Protein AF-A0A6A4CRQ8-F1 (afdb_monomer_lite)

Sequence (82 aa):
MQLLTAASAFGLSVALVQATPLNIYNHCGESIQLHDNSATQTIASGGSTTRTLSSGFHGMFRNGVGSQATLAEFSITGGFIL

Structure (mmCIF, N/CA/C/O backbone):
data_AF-A0A6A4CRQ8-F1
#
_entry.id   AF-A0A6A4CRQ8-F1
#
loop_
_atom_site.group_PDB
_atom_site.id
_atom_site.type_symbol
_atom_site.label_atom_id
_atom_site.label_alt_id
_atom_site.label_co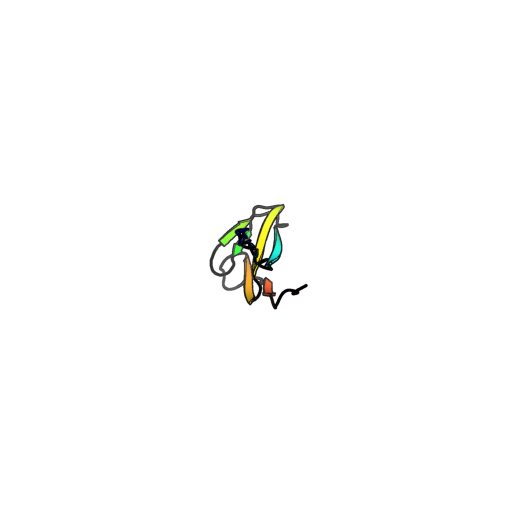mp_id
_atom_site.label_asym_id
_atom_site.label_entity_id
_atom_site.label_seq_id
_atom_site.pdbx_PDB_ins_code
_atom_site.Cartn_x
_atom_site.Cartn_y
_atom_site.Cartn_z
_atom_site.occupancy
_atom_site.B_iso_or_equiv
_atom_site.auth_seq_id
_atom_site.auth_comp_id
_atom_site.auth_asym_id
_atom_site.auth_atom_id
_atom_site.pdbx_PDB_model_num
ATOM 1 N N . MET A 1 1 ? 21.263 7.716 -64.330 1.00 39.44 1 MET A N 1
ATOM 2 C CA . MET A 1 1 ? 21.771 7.868 -62.948 1.00 39.44 1 MET A CA 1
ATOM 3 C C . MET A 1 1 ? 20.563 7.862 -62.022 1.00 39.44 1 MET A C 1
ATOM 5 O O . MET A 1 1 ? 19.892 8.875 -61.914 1.00 39.44 1 MET A O 1
ATOM 9 N N . GLN A 1 2 ? 20.208 6.702 -61.464 1.00 43.38 2 GLN A N 1
ATOM 10 C CA . GLN A 1 2 ? 19.102 6.567 -60.509 1.00 43.38 2 GLN A CA 1
ATOM 11 C C . GLN A 1 2 ? 19.692 6.653 -59.102 1.00 43.38 2 GLN A C 1
ATOM 13 O O . GLN A 1 2 ? 20.400 5.743 -58.679 1.00 43.38 2 GLN A O 1
ATOM 18 N N . LEU A 1 3 ? 19.454 7.770 -58.409 1.00 48.38 3 LEU A N 1
ATOM 19 C CA . LEU A 1 3 ? 19.740 7.873 -56.981 1.00 48.38 3 LEU A CA 1
ATOM 20 C C . LEU A 1 3 ? 18.666 7.083 -56.229 1.00 48.38 3 LEU A C 1
ATOM 22 O O . LEU A 1 3 ? 17.499 7.469 -56.232 1.00 48.38 3 LEU A O 1
ATOM 26 N N . LEU A 1 4 ? 19.063 5.976 -55.601 1.00 52.50 4 LEU A N 1
ATOM 27 C CA . LEU A 1 4 ? 18.232 5.284 -54.624 1.00 52.50 4 LEU A CA 1
ATOM 28 C C . LEU A 1 4 ? 18.221 6.101 -53.328 1.00 52.50 4 LEU A C 1
ATOM 30 O O . LEU A 1 4 ? 19.238 6.223 -52.648 1.00 52.50 4 LEU A O 1
ATOM 34 N N . THR A 1 5 ? 17.070 6.665 -52.986 1.00 56.12 5 THR A N 1
ATOM 35 C CA . THR A 1 5 ? 16.801 7.257 -51.677 1.00 56.12 5 THR A CA 1
ATOM 36 C C . THR A 1 5 ? 16.552 6.142 -50.662 1.00 56.12 5 THR A C 1
ATOM 38 O O . THR A 1 5 ? 15.532 5.459 -50.704 1.00 56.12 5 THR A O 1
ATOM 41 N N . ALA A 1 6 ? 17.493 5.940 -49.739 1.00 59.00 6 ALA A N 1
ATOM 42 C CA . ALA A 1 6 ? 17.294 5.061 -48.592 1.00 59.00 6 ALA A CA 1
ATOM 43 C C . ALA A 1 6 ? 16.446 5.791 -47.537 1.00 59.00 6 ALA A C 1
ATOM 45 O O . ALA A 1 6 ? 16.890 6.779 -46.954 1.00 59.00 6 ALA A O 1
ATOM 46 N N . ALA A 1 7 ? 15.216 5.327 -47.312 1.00 63.50 7 ALA A N 1
ATOM 47 C CA . ALA A 1 7 ? 14.358 5.814 -46.237 1.00 63.50 7 ALA A CA 1
ATOM 48 C C . ALA A 1 7 ? 14.616 4.997 -44.962 1.00 63.50 7 ALA A C 1
ATOM 50 O O . ALA A 1 7 ? 14.295 3.811 -44.895 1.00 63.50 7 ALA A O 1
ATOM 51 N N . SER A 1 8 ? 15.206 5.629 -43.949 1.00 62.34 8 SER A N 1
ATOM 52 C CA . SER A 1 8 ? 15.445 5.024 -42.637 1.00 62.34 8 SER A CA 1
ATOM 53 C C . SER A 1 8 ? 14.149 5.027 -41.821 1.00 62.34 8 SER A C 1
ATOM 55 O O . SER A 1 8 ? 13.751 6.063 -41.289 1.00 62.34 8 SER A O 1
ATOM 57 N N . ALA A 1 9 ? 13.474 3.883 -41.713 1.00 64.31 9 ALA A N 1
ATOM 58 C CA . ALA A 1 9 ? 12.340 3.728 -40.807 1.00 64.31 9 ALA A CA 1
ATOM 59 C C . ALA A 1 9 ? 12.846 3.507 -39.369 1.00 64.31 9 ALA A C 1
ATOM 61 O O . ALA A 1 9 ? 13.409 2.460 -39.058 1.00 64.31 9 ALA A O 1
ATOM 62 N N . PHE A 1 10 ? 12.647 4.488 -38.485 1.00 62.34 10 PHE A N 1
ATOM 63 C CA . PHE A 1 10 ? 12.837 4.312 -37.043 1.00 62.34 10 PHE A CA 1
ATOM 64 C C . PHE A 1 10 ? 11.606 3.606 -36.460 1.00 62.34 10 PHE A C 1
ATOM 66 O O . PHE A 1 10 ? 10.540 4.206 -36.330 1.00 62.34 10 PHE A O 1
ATOM 73 N N . GLY A 1 11 ? 11.741 2.321 -36.132 1.00 61.59 11 GLY A N 1
ATOM 74 C CA . GLY A 1 11 ? 10.716 1.578 -35.399 1.00 61.59 11 GLY A CA 1
ATOM 75 C C . GLY A 1 11 ? 10.684 2.015 -33.935 1.00 61.59 11 GLY A C 1
ATOM 76 O O . GLY A 1 11 ? 11.668 1.845 -33.218 1.00 61.59 11 GLY A O 1
ATOM 77 N N . LEU A 1 12 ? 9.563 2.580 -33.484 1.00 60.97 12 LEU A N 1
ATOM 78 C CA . LEU A 1 12 ? 9.344 2.923 -32.080 1.00 60.97 12 LEU A CA 1
ATOM 79 C C . LEU A 1 12 ? 8.952 1.646 -31.317 1.00 60.97 12 LEU A C 1
ATOM 81 O O . LEU A 1 12 ? 7.804 1.208 -31.367 1.00 60.97 12 LEU A O 1
ATOM 85 N N . SER A 1 13 ? 9.902 1.011 -30.636 1.00 60.47 13 SER A N 1
ATOM 86 C CA . SER A 1 13 ? 9.609 -0.117 -29.748 1.00 60.47 13 SER A CA 1
ATOM 87 C C . SER A 1 13 ? 8.992 0.398 -28.446 1.00 60.47 13 SER A C 1
ATOM 89 O O . SER A 1 13 ? 9.681 1.004 -27.626 1.00 60.47 13 SER A O 1
ATOM 91 N N . VAL A 1 14 ? 7.692 0.163 -28.252 1.00 60.09 14 VAL A N 1
ATOM 92 C CA . VAL A 1 14 ? 7.005 0.433 -26.982 1.00 60.09 14 VAL A CA 1
ATOM 93 C C . VAL A 1 14 ? 7.283 -0.734 -26.039 1.00 60.09 14 VAL A C 1
ATOM 95 O O . VAL A 1 14 ? 6.780 -1.836 -26.245 1.00 60.09 14 VAL A O 1
ATOM 98 N N . ALA A 1 15 ? 8.097 -0.508 -25.009 1.00 60.22 15 ALA A N 1
ATOM 99 C CA . ALA A 1 15 ? 8.267 -1.484 -23.941 1.00 60.22 15 ALA A CA 1
ATOM 100 C C . ALA A 1 15 ? 6.962 -1.568 -23.133 1.00 60.22 15 ALA A C 1
ATOM 102 O O . ALA A 1 15 ? 6.583 -0.613 -22.453 1.00 60.22 15 ALA A O 1
ATOM 103 N N . LEU A 1 16 ? 6.262 -2.700 -23.217 1.00 60.53 16 LEU A N 1
ATOM 104 C CA . LEU A 1 16 ? 5.121 -2.979 -22.351 1.00 60.53 16 LEU A CA 1
ATOM 105 C C . LEU A 1 16 ? 5.650 -3.277 -20.946 1.00 60.53 16 LEU A C 1
ATOM 107 O O . LEU A 1 16 ? 6.156 -4.365 -20.677 1.00 60.53 16 LEU A O 1
ATOM 111 N N . VAL A 1 17 ? 5.553 -2.300 -20.043 1.00 63.75 17 VAL A N 1
ATOM 112 C CA . VAL A 1 17 ? 5.820 -2.531 -18.620 1.00 63.75 17 VAL A CA 1
ATOM 113 C C . VAL A 1 17 ? 4.695 -3.408 -18.080 1.00 63.75 17 VAL A C 1
ATOM 115 O O . VAL A 1 17 ? 3.565 -2.949 -17.921 1.00 63.75 17 VAL A O 1
ATOM 118 N N . GLN A 1 18 ? 4.990 -4.682 -17.819 1.00 69.75 18 GLN A N 1
ATOM 119 C CA . GLN A 1 18 ? 4.030 -5.560 -17.164 1.00 69.75 18 GLN A CA 1
ATOM 120 C C . GLN A 1 18 ? 3.901 -5.204 -15.688 1.00 69.75 18 GLN A C 1
ATOM 122 O O . GLN A 1 18 ? 4.883 -5.137 -14.942 1.00 69.75 18 GLN A O 1
ATOM 127 N N . ALA A 1 19 ? 2.656 -4.992 -15.279 1.00 81.94 19 ALA A N 1
ATOM 128 C CA . ALA A 1 19 ? 2.304 -4.725 -13.905 1.00 81.94 19 ALA A CA 1
ATOM 129 C C . ALA A 1 19 ? 1.018 -5.460 -13.525 1.00 81.94 19 ALA A C 1
ATOM 131 O O . ALA A 1 19 ? 0.105 -5.617 -14.335 1.00 81.94 19 ALA A O 1
ATOM 132 N N . THR A 1 20 ? 0.965 -5.905 -12.277 1.00 89.81 20 THR A N 1
ATOM 133 C CA . THR A 1 20 ? -0.179 -6.595 -11.688 1.00 89.81 20 THR A CA 1
ATOM 134 C C . THR A 1 20 ? -1.067 -5.566 -10.987 1.00 89.81 20 THR A C 1
ATOM 136 O O . THR A 1 20 ? -0.602 -4.922 -10.041 1.00 89.81 20 THR A O 1
ATOM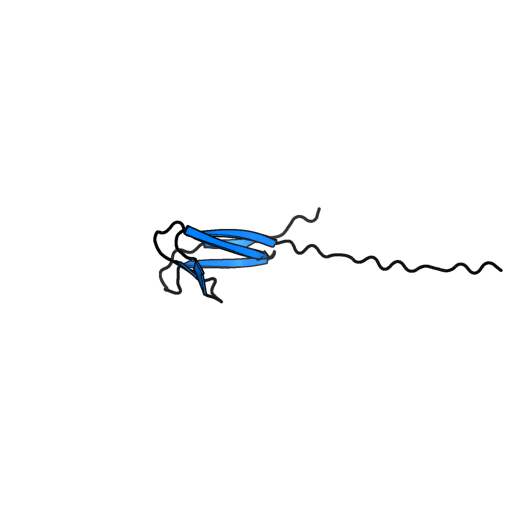 139 N N . PRO A 1 21 ? -2.325 -5.372 -11.420 1.00 93.44 21 PRO A N 1
ATOM 140 C CA . PRO A 1 21 ? -3.247 -4.489 -10.722 1.00 93.44 21 PRO A CA 1
ATOM 141 C C . PRO A 1 21 ? -3.741 -5.154 -9.432 1.00 93.44 21 PRO A C 1
ATOM 143 O O . PRO A 1 21 ? -4.327 -6.234 -9.451 1.00 93.44 21 PRO A O 1
ATOM 146 N N . LEU A 1 22 ? -3.538 -4.481 -8.307 1.00 94.94 22 LEU A N 1
ATOM 147 C CA . LEU A 1 22 ? -4.104 -4.811 -7.007 1.00 94.94 22 LEU A CA 1
ATOM 148 C C . LEU A 1 22 ? -5.270 -3.860 -6.729 1.00 94.94 22 LEU A C 1
ATOM 150 O O . LEU A 1 22 ? -5.067 -2.664 -6.525 1.00 94.94 22 LEU A O 1
ATOM 154 N N . ASN A 1 23 ? -6.488 -4.395 -6.704 1.00 97.19 23 ASN A N 1
ATOM 155 C CA . ASN A 1 23 ? -7.684 -3.646 -6.328 1.00 97.19 23 ASN A CA 1
ATOM 156 C C . ASN A 1 23 ? -7.997 -3.873 -4.851 1.00 97.19 23 ASN A C 1
ATOM 158 O O . ASN A 1 23 ? -8.018 -5.010 -4.383 1.00 97.19 23 ASN A O 1
ATOM 162 N N . ILE A 1 24 ? -8.248 -2.789 -4.126 1.00 97.56 24 ILE A N 1
ATOM 163 C CA . ILE A 1 24 ? -8.483 -2.801 -2.685 1.00 97.56 24 ILE A CA 1
ATOM 164 C C . ILE A 1 24 ? -9.819 -2.122 -2.431 1.00 97.56 24 ILE A C 1
ATOM 166 O O . ILE A 1 24 ? -10.022 -0.980 -2.843 1.00 97.56 24 ILE A O 1
ATOM 170 N N . TYR A 1 25 ? -10.706 -2.822 -1.733 1.00 98.06 25 TYR A N 1
ATOM 171 C CA . TYR A 1 25 ? -12.059 -2.369 -1.432 1.00 98.06 25 TYR A CA 1
ATOM 172 C C . TYR A 1 25 ?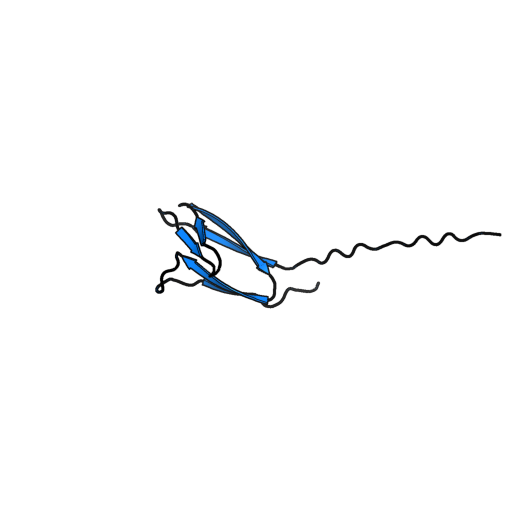 -12.236 -2.262 0.076 1.00 98.06 25 TYR A C 1
ATOM 174 O O . TYR A 1 25 ? -11.935 -3.200 0.815 1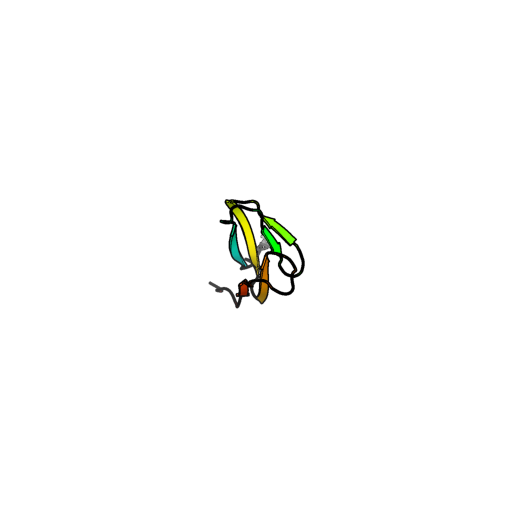.00 98.06 25 TYR A O 1
ATOM 182 N N . ASN A 1 26 ? -12.733 -1.118 0.532 1.00 98.12 26 ASN A N 1
ATOM 183 C CA . ASN A 1 26 ? -13.095 -0.915 1.919 1.00 98.12 26 ASN A CA 1
ATOM 184 C C . ASN A 1 26 ? -14.581 -1.229 2.115 1.00 98.12 26 ASN A C 1
ATOM 186 O O . ASN A 1 26 ? -15.442 -0.406 1.817 1.00 98.12 26 ASN A O 1
ATOM 190 N N . HIS A 1 27 ? -14.874 -2.413 2.646 1.00 98.12 27 HIS A N 1
ATOM 191 C CA . HIS A 1 27 ? -16.235 -2.810 3.020 1.00 98.12 27 HIS A CA 1
ATOM 192 C C . HIS A 1 27 ? -16.578 -2.507 4.487 1.00 98.12 27 HIS A C 1
ATOM 194 O O . HIS A 1 27 ? -17.653 -2.878 4.955 1.00 98.12 27 HIS A O 1
ATOM 200 N N . CYS A 1 28 ? -15.683 -1.853 5.231 1.00 97.12 28 CYS A N 1
ATOM 201 C CA . CYS A 1 28 ? -15.965 -1.418 6.594 1.00 97.12 28 CYS A CA 1
ATOM 202 C C . CYS A 1 28 ? -16.958 -0.248 6.591 1.00 97.12 28 CYS A C 1
ATOM 204 O O . CYS A 1 28 ? -17.019 0.518 5.633 1.00 97.12 28 CYS A O 1
ATOM 206 N N . GLY A 1 29 ? -17.682 -0.067 7.702 1.00 98.19 29 GLY A N 1
ATOM 207 C CA . GLY A 1 29 ? -18.561 1.093 7.906 1.00 98.19 29 GLY A CA 1
ATOM 208 C C . GLY A 1 29 ? -17.815 2.422 8.085 1.00 98.19 29 GLY A C 1
ATOM 209 O O . GLY A 1 29 ? -18.431 3.477 7.994 1.00 98.19 29 GLY A O 1
ATOM 210 N N . GLU A 1 30 ? -16.496 2.370 8.268 1.00 97.81 30 GLU A N 1
ATOM 211 C CA . GLU A 1 30 ? -15.618 3.505 8.554 1.00 97.81 30 GLU A CA 1
ATOM 212 C C . GLU A 1 30 ? -14.498 3.628 7.513 1.00 97.81 30 GLU A C 1
ATOM 214 O O . GLU A 1 30 ? -14.233 2.702 6.741 1.00 97.81 30 GLU A O 1
ATOM 219 N N . SER A 1 31 ? -13.806 4.770 7.506 1.00 98.00 31 SER A N 1
ATOM 220 C CA . SER A 1 31 ? -12.621 4.963 6.657 1.00 98.00 31 SER A CA 1
ATOM 221 C C . SER A 1 31 ? -11.426 4.138 7.148 1.00 98.00 31 SER A C 1
ATOM 223 O O . SER A 1 31 ? -11.212 3.999 8.352 1.00 98.00 31 SER A O 1
ATOM 225 N N . ILE A 1 32 ? -10.609 3.639 6.218 1.00 97.56 32 ILE A N 1
ATOM 226 C CA . ILE A 1 32 ? -9.347 2.941 6.513 1.00 97.56 32 ILE A CA 1
ATOM 227 C C . ILE A 1 32 ? -8.141 3.740 6.022 1.00 97.56 32 ILE A C 1
ATOM 229 O O . ILE A 1 32 ? -8.226 4.474 5.037 1.00 97.56 32 ILE A O 1
ATOM 233 N N . GLN A 1 33 ? -7.001 3.548 6.681 1.00 97.38 33 GLN A N 1
ATOM 234 C CA . GLN A 1 33 ? -5.720 4.163 6.343 1.00 97.38 33 GLN A CA 1
ATOM 235 C C . GLN A 1 33 ? -4.815 3.124 5.680 1.00 97.38 33 GLN A C 1
ATOM 237 O O . GLN A 1 33 ? -3.995 2.500 6.343 1.00 97.38 33 GLN A O 1
ATOM 242 N N . LEU A 1 34 ? -4.952 2.913 4.374 1.00 97.50 34 LEU A N 1
ATOM 243 C CA . LEU A 1 34 ? -4.098 1.982 3.641 1.00 97.50 34 LEU A CA 1
ATOM 244 C C . LEU A 1 34 ? -2.647 2.476 3.640 1.00 97.50 34 LEU A C 1
ATOM 246 O O . LEU A 1 34 ? -2.365 3.551 3.120 1.00 97.50 34 LEU A O 1
ATOM 250 N N . HIS A 1 35 ? -1.733 1.680 4.175 1.00 96.62 35 HIS A N 1
ATOM 251 C CA . HIS A 1 35 ? -0.319 2.004 4.291 1.00 96.62 35 HIS A CA 1
ATOM 252 C C . HIS A 1 35 ? 0.554 0.919 3.657 1.00 96.62 35 HIS A C 1
ATOM 254 O O . HIS A 1 35 ? 0.306 -0.270 3.869 1.00 96.62 35 HIS A O 1
ATOM 260 N N . ASP A 1 36 ? 1.580 1.333 2.913 1.00 94.12 36 ASP A N 1
ATOM 261 C CA . ASP A 1 36 ? 2.492 0.470 2.142 1.00 94.12 36 ASP A CA 1
ATOM 262 C C . ASP A 1 36 ? 3.972 0.606 2.562 1.00 94.12 36 ASP A C 1
ATOM 264 O O . ASP A 1 36 ? 4.882 0.378 1.771 1.00 94.12 36 ASP A O 1
ATOM 268 N N . ASN A 1 37 ? 4.217 0.998 3.820 1.00 86.81 37 ASN A N 1
ATOM 269 C CA . ASN A 1 37 ? 5.524 1.348 4.405 1.00 86.81 37 ASN A CA 1
ATOM 270 C C . ASN A 1 37 ? 6.183 2.624 3.871 1.00 86.81 37 ASN A C 1
ATOM 272 O O . ASN A 1 37 ? 7.170 3.068 4.458 1.00 86.81 37 ASN A O 1
ATOM 276 N N . SER A 1 38 ? 5.642 3.253 2.828 1.00 90.62 38 SER A N 1
ATOM 277 C CA . SER A 1 38 ? 6.127 4.544 2.333 1.00 90.62 38 SER A CA 1
ATOM 278 C C . SER A 1 38 ? 5.092 5.643 2.527 1.00 90.62 38 SER A C 1
ATOM 280 O O . SER A 1 38 ? 5.398 6.701 3.079 1.00 90.62 38 SER A O 1
ATOM 282 N N . ALA A 1 39 ? 3.854 5.381 2.122 1.00 93.50 39 ALA A N 1
ATOM 283 C CA . ALA A 1 39 ? 2.774 6.345 2.136 1.00 93.50 39 ALA A CA 1
ATOM 284 C C . ALA A 1 39 ? 1.529 5.773 2.810 1.00 93.50 39 ALA A C 1
ATOM 286 O O . ALA A 1 39 ? 1.343 4.563 2.939 1.00 93.50 39 ALA A O 1
ATOM 287 N N . THR A 1 40 ? 0.654 6.679 3.232 1.00 96.44 40 THR A N 1
ATOM 288 C CA . THR A 1 40 ? -0.670 6.342 3.749 1.00 96.44 40 THR A CA 1
ATOM 289 C C . THR A 1 40 ? -1.719 7.008 2.875 1.00 96.44 40 THR A C 1
ATOM 291 O O . THR A 1 40 ? -1.649 8.209 2.624 1.00 96.44 40 THR A O 1
ATOM 294 N N . GLN A 1 41 ? -2.712 6.239 2.440 1.00 97.06 41 GLN A N 1
ATOM 295 C CA . GLN A 1 41 ? -3.885 6.721 1.726 1.00 97.06 41 GLN A CA 1
ATOM 296 C C . GLN A 1 41 ? -5.150 6.388 2.516 1.00 97.06 41 GLN A C 1
ATOM 298 O O . GLN A 1 41 ? -5.383 5.239 2.882 1.00 97.06 41 GLN A O 1
ATOM 303 N N . THR A 1 42 ? -6.012 7.383 2.706 1.00 98.12 42 THR A N 1
ATOM 304 C CA . THR A 1 42 ? -7.361 7.164 3.231 1.00 98.12 42 THR A CA 1
ATOM 305 C C . THR A 1 42 ? -8.269 6.586 2.151 1.00 98.12 42 THR A C 1
ATOM 307 O O . THR A 1 42 ? -8.350 7.125 1.046 1.00 98.12 42 THR A O 1
ATOM 310 N N . ILE A 1 43 ? -8.981 5.511 2.477 1.00 98.19 43 ILE A N 1
ATOM 311 C CA . ILE A 1 43 ? -10.065 4.962 1.661 1.00 98.19 43 ILE A CA 1
ATOM 312 C C . ILE A 1 43 ? -11.343 5.072 2.487 1.00 98.19 43 ILE A C 1
ATOM 314 O O . ILE A 1 43 ? -11.459 4.451 3.544 1.00 98.19 43 ILE A O 1
ATOM 318 N N . ALA A 1 44 ? -12.288 5.886 2.017 1.00 98.56 44 ALA A N 1
ATOM 319 C CA . ALA A 1 44 ? -13.569 6.087 2.687 1.00 98.56 44 ALA A CA 1
ATOM 320 C C . ALA A 1 44 ? -14.375 4.780 2.802 1.00 98.56 44 ALA A C 1
ATOM 322 O O . ALA A 1 44 ? -14.105 3.808 2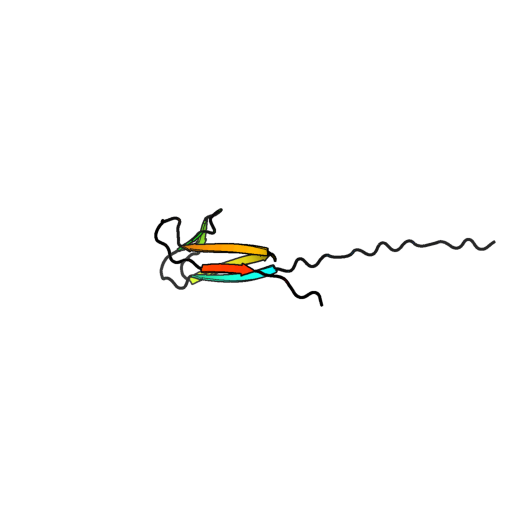.091 1.00 98.56 44 ALA A O 1
ATOM 323 N N . SER A 1 45 ? -15.367 4.764 3.694 1.00 98.44 45 SER A N 1
ATOM 324 C CA . SER A 1 45 ? -16.349 3.675 3.808 1.00 98.44 45 SER A CA 1
ATOM 325 C C . SER A 1 45 ? -16.998 3.381 2.449 1.00 98.44 45 SER A C 1
ATOM 327 O O . SER A 1 45 ? -17.392 4.305 1.735 1.00 98.44 45 SER A O 1
ATOM 329 N N . GLY A 1 46 ? -17.032 2.107 2.051 1.00 98.25 46 GLY A N 1
ATOM 330 C CA . GLY A 1 46 ? -17.518 1.665 0.736 1.00 98.25 46 GLY A CA 1
ATOM 331 C C . GLY A 1 46 ? -16.620 2.023 -0.458 1.00 98.25 46 GLY A C 1
ATOM 332 O O . GLY A 1 46 ? -16.958 1.690 -1.592 1.00 98.25 46 GLY A O 1
ATOM 333 N N . GLY A 1 47 ? -15.496 2.711 -0.236 1.00 98.44 47 GLY A N 1
ATOM 334 C CA . GLY A 1 47 ? -14.585 3.161 -1.285 1.00 98.44 47 GLY A CA 1
ATOM 335 C C . GLY A 1 47 ? -13.607 2.086 -1.759 1.00 98.44 47 GLY A C 1
ATOM 336 O O . GLY A 1 47 ? -13.488 1.004 -1.184 1.00 98.44 47 GLY A O 1
ATOM 337 N N . SER A 1 48 ? -12.842 2.413 -2.800 1.00 98.19 48 SER A N 1
ATOM 338 C CA . SER A 1 48 ? -11.794 1.541 -3.331 1.00 98.19 48 SER A CA 1
ATOM 339 C C . SER A 1 48 ? -10.595 2.322 -3.855 1.00 98.19 48 SER A C 1
ATOM 341 O O . SER A 1 48 ? -10.693 3.507 -4.168 1.00 98.19 48 SER A O 1
ATOM 343 N N . THR A 1 49 ? -9.466 1.639 -4.004 1.00 97.38 49 THR A N 1
ATOM 344 C CA . THR A 1 49 ? -8.286 2.144 -4.711 1.00 97.38 49 THR A CA 1
ATOM 345 C C . THR A 1 49 ? -7.631 1.018 -5.505 1.00 97.38 49 THR A C 1
ATOM 347 O O . THR A 1 49 ? -7.837 -0.162 -5.212 1.00 97.38 49 THR A O 1
ATOM 350 N N . THR A 1 50 ? -6.809 1.384 -6.482 1.00 96.56 50 THR A N 1
ATOM 351 C CA . THR A 1 50 ? -6.015 0.442 -7.274 1.00 96.56 50 THR A CA 1
ATOM 352 C C . THR A 1 50 ? -4.535 0.777 -7.128 1.00 96.56 50 THR A C 1
ATOM 354 O O . THR A 1 50 ? -4.135 1.946 -7.093 1.00 96.56 50 THR A O 1
ATOM 357 N N . ARG A 1 51 ? -3.705 -0.260 -7.032 1.00 94.44 51 ARG A N 1
ATOM 358 C CA . ARG A 1 51 ? -2.245 -0.184 -7.051 1.00 94.44 51 ARG A CA 1
ATOM 359 C C . ARG A 1 51 ? -1.709 -0.988 -8.219 1.00 94.44 51 ARG A C 1
ATOM 361 O O . ARG A 1 51 ? -2.176 -2.086 -8.487 1.00 94.44 51 ARG A O 1
ATOM 368 N N . THR A 1 52 ? -0.708 -0.444 -8.890 1.00 92.50 52 THR A N 1
ATOM 369 C CA . THR A 1 52 ? -0.049 -1.099 -10.018 1.00 92.50 52 THR A CA 1
ATOM 370 C C . THR A 1 52 ? 1.285 -1.639 -9.527 1.00 92.50 52 THR A C 1
ATOM 372 O O . THR A 1 52 ? 2.202 -0.864 -9.267 1.00 92.50 52 THR A O 1
ATOM 375 N N . LEU A 1 53 ? 1.382 -2.955 -9.342 1.00 92.19 53 LEU A N 1
ATOM 376 C CA . LEU A 1 53 ? 2.578 -3.611 -8.814 1.00 92.19 53 LEU A CA 1
ATOM 377 C C . LEU A 1 53 ? 3.471 -4.057 -9.971 1.00 92.19 53 LEU A C 1
ATOM 379 O O . LEU A 1 53 ? 3.064 -4.886 -10.783 1.00 92.19 53 LEU A O 1
ATOM 383 N N . SER A 1 54 ? 4.680 -3.515 -10.072 1.00 89.00 54 SER A N 1
ATOM 384 C CA . SER A 1 54 ? 5.636 -3.911 -11.110 1.00 89.00 54 SER A CA 1
ATOM 385 C C . SER A 1 54 ? 6.143 -5.342 -10.909 1.00 89.00 54 SER A C 1
ATOM 387 O O . SER A 1 54 ? 6.178 -5.849 -9.786 1.00 89.00 54 SER A O 1
ATOM 389 N N . SER A 1 55 ? 6.613 -5.982 -11.983 1.00 88.62 55 SER A N 1
ATOM 390 C CA . SER A 1 55 ? 7.435 -7.193 -11.847 1.00 88.62 55 SER A CA 1
ATOM 391 C C . SER A 1 55 ? 8.624 -6.927 -10.913 1.00 88.62 55 SER A C 1
ATOM 393 O O . SER A 1 55 ? 9.266 -5.880 -11.007 1.00 88.62 55 SER A O 1
ATOM 395 N N . GLY A 1 56 ? 8.907 -7.864 -10.007 1.00 89.19 56 GLY A N 1
ATOM 396 C CA . GLY A 1 56 ? 9.921 -7.717 -8.960 1.00 89.19 56 GLY A CA 1
ATOM 397 C C . GLY A 1 56 ? 9.445 -6.954 -7.719 1.00 89.19 56 GLY A C 1
ATOM 398 O O . GLY A 1 56 ? 10.253 -6.668 -6.840 1.00 89.19 56 GLY A O 1
ATOM 399 N N . PHE A 1 57 ? 8.159 -6.599 -7.625 1.00 91.56 57 PHE A N 1
ATOM 400 C CA . PHE A 1 57 ? 7.606 -6.008 -6.408 1.00 91.56 57 PHE A CA 1
ATOM 401 C C . PHE A 1 57 ? 7.613 -7.021 -5.255 1.00 91.56 57 PHE A C 1
ATOM 403 O O . PHE A 1 57 ? 7.086 -8.125 -5.393 1.00 91.56 57 PHE A O 1
ATOM 410 N N . HIS A 1 58 ? 8.128 -6.598 -4.101 1.00 93.94 58 HIS A N 1
ATOM 411 C CA . HIS A 1 58 ? 8.023 -7.309 -2.830 1.00 93.94 58 HIS A CA 1
ATOM 412 C C . HIS A 1 58 ? 7.633 -6.302 -1.751 1.00 93.94 58 HIS A C 1
ATOM 414 O O . HIS A 1 58 ? 8.354 -5.331 -1.517 1.00 93.94 58 HIS A O 1
ATOM 420 N N . GLY A 1 59 ? 6.490 -6.506 -1.109 1.00 94.94 59 GLY A N 1
ATOM 421 C CA . GLY A 1 59 ? 6.001 -5.561 -0.116 1.00 94.94 59 GLY A CA 1
ATOM 422 C C . GLY A 1 59 ? 4.685 -5.985 0.505 1.00 94.94 59 GLY A C 1
ATOM 423 O O . GLY A 1 59 ? 4.185 -7.087 0.277 1.00 94.94 59 GLY A O 1
ATOM 424 N N . MET A 1 60 ? 4.119 -5.086 1.297 1.00 95.69 60 MET A N 1
ATOM 425 C CA . MET A 1 60 ? 2.940 -5.351 2.102 1.00 95.69 60 MET A CA 1
ATOM 426 C C . MET A 1 60 ? 2.036 -4.133 2.171 1.00 95.69 60 MET A C 1
ATOM 428 O O . MET A 1 60 ? 2.494 -2.993 2.146 1.00 95.69 60 MET A O 1
ATOM 432 N N . PHE A 1 61 ? 0.747 -4.399 2.317 1.00 97.12 61 PHE A N 1
ATOM 433 C CA . PHE A 1 61 ? -0.277 -3.400 2.561 1.00 97.12 61 PHE A CA 1
ATOM 434 C C . PHE A 1 61 ? -0.957 -3.694 3.896 1.00 97.12 61 PHE A C 1
ATOM 436 O O . PHE A 1 61 ? -1.214 -4.853 4.233 1.00 97.12 61 PHE A O 1
ATOM 443 N N . ARG A 1 62 ? -1.259 -2.646 4.662 1.00 96.81 62 ARG A N 1
ATOM 444 C CA . ARG A 1 62 ? -1.947 -2.747 5.956 1.00 96.81 62 ARG A CA 1
ATOM 445 C C . ARG A 1 62 ? -2.870 -1.565 6.203 1.00 96.81 62 ARG A C 1
ATOM 447 O O . ARG A 1 62 ? -2.749 -0.532 5.553 1.00 96.81 62 ARG A O 1
ATOM 454 N N . ASN A 1 63 ? -3.763 -1.704 7.177 1.00 96.06 63 ASN A N 1
ATOM 455 C CA . ASN A 1 63 ? -4.523 -0.577 7.708 1.00 96.06 63 ASN A CA 1
ATOM 456 C C . ASN A 1 63 ? -3.763 0.066 8.884 1.00 96.06 63 ASN A C 1
ATOM 458 O O . ASN A 1 63 ? -3.589 -0.559 9.928 1.00 96.06 63 ASN A O 1
ATOM 462 N N . GLY A 1 64 ? -3.327 1.312 8.718 1.00 93.62 64 GLY A N 1
ATOM 463 C CA . GLY A 1 64 ? -2.596 2.101 9.705 1.00 93.62 64 GLY A CA 1
ATOM 464 C C . GLY A 1 64 ? -1.089 1.820 9.752 1.00 93.62 64 GLY A C 1
ATOM 465 O O . GLY A 1 64 ? -0.527 1.091 8.938 1.00 93.62 64 GLY A O 1
ATOM 466 N N . VAL A 1 65 ? -0.417 2.436 10.729 1.00 91.50 65 VAL A N 1
ATOM 467 C CA . VAL A 1 65 ? 1.041 2.312 10.958 1.00 91.50 65 VAL A CA 1
ATOM 468 C C . VAL A 1 65 ? 1.388 1.622 12.279 1.00 91.50 65 VAL A C 1
ATOM 470 O O . VAL A 1 65 ? 2.555 1.559 12.660 1.00 91.50 65 VAL A O 1
ATOM 473 N N . GLY A 1 66 ?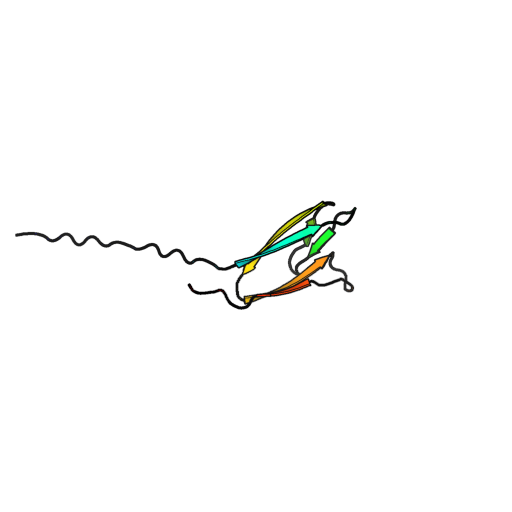 0.376 1.123 12.993 1.00 90.81 66 GLY A N 1
ATOM 474 C CA . GLY A 1 66 ? 0.564 0.421 14.257 1.00 90.81 66 GLY A CA 1
ATOM 475 C C . GLY A 1 66 ? 1.425 -0.832 14.092 1.00 90.81 66 GLY A C 1
ATOM 476 O O . GLY A 1 66 ? 1.409 -1.484 13.046 1.00 90.81 66 GLY A O 1
ATOM 477 N N . SER A 1 67 ? 2.163 -1.181 15.146 1.00 89.50 67 SER A N 1
ATOM 478 C CA . SER A 1 67 ? 2.977 -2.403 15.190 1.00 89.50 67 SER A CA 1
ATOM 479 C C . SER A 1 67 ? 2.133 -3.678 15.129 1.00 89.50 67 SER A C 1
ATOM 481 O O . SER A 1 67 ? 2.610 -4.705 14.659 1.00 89.50 67 SER A O 1
ATOM 483 N N . GLN A 1 68 ? 0.875 -3.608 15.568 1.00 92.81 68 GLN A N 1
ATOM 484 C CA . GLN A 1 68 ? -0.102 -4.680 15.435 1.00 92.81 68 GLN A CA 1
ATOM 485 C C . GLN A 1 68 ? -1.088 -4.328 14.319 1.00 92.81 68 GLN A C 1
ATOM 487 O O . GLN A 1 68 ? -1.962 -3.482 14.494 1.00 92.81 68 GLN A O 1
ATOM 492 N N . ALA A 1 69 ? -0.927 -4.971 13.165 1.00 92.00 69 ALA A N 1
ATOM 493 C CA . ALA A 1 69 ? -1.799 -4.796 12.011 1.00 92.00 69 ALA A CA 1
ATOM 494 C C . ALA A 1 69 ? -1.924 -6.110 11.235 1.00 92.00 69 ALA A C 1
ATOM 496 O O . ALA A 1 69 ? -0.988 -6.907 11.187 1.00 92.00 69 ALA A O 1
ATOM 497 N N . THR A 1 70 ? -3.076 -6.324 10.602 1.00 94.56 70 THR A N 1
ATOM 498 C CA . THR A 1 70 ? -3.216 -7.379 9.591 1.00 94.56 70 THR A CA 1
ATOM 499 C C . THR A 1 70 ? -2.461 -6.958 8.332 1.00 94.56 70 THR A C 1
ATOM 501 O O . THR A 1 70 ? -2.630 -5.829 7.863 1.00 94.56 70 THR A O 1
ATOM 504 N N . LEU A 1 71 ? -1.627 -7.855 7.808 1.00 95.75 71 LEU A N 1
ATOM 505 C CA . LEU A 1 71 ? -0.779 -7.622 6.641 1.00 95.75 71 LEU A CA 1
ATOM 506 C C . LEU A 1 71 ? -1.292 -8.427 5.449 1.00 95.75 71 LEU A C 1
ATOM 508 O O . LEU A 1 71 ? -1.594 -9.612 5.579 1.00 95.75 71 LEU A O 1
ATOM 512 N N . ALA A 1 72 ? -1.345 -7.781 4.289 1.00 96.44 72 ALA A N 1
ATOM 513 C CA . ALA A 1 72 ? -1.460 -8.443 3.000 1.00 96.44 72 ALA A CA 1
ATOM 514 C C . ALA A 1 72 ? -0.126 -8.285 2.266 1.00 96.44 72 ALA A C 1
ATOM 516 O O . ALA A 1 72 ? 0.213 -7.186 1.824 1.00 96.44 72 ALA A O 1
ATOM 517 N N . GLU A 1 73 ? 0.643 -9.367 2.186 1.00 96.06 73 GLU A N 1
ATOM 518 C CA . GLU A 1 73 ? 1.975 -9.370 1.581 1.00 96.06 73 GLU A CA 1
ATOM 519 C C . GLU A 1 73 ? 1.915 -9.911 0.153 1.00 96.06 73 GLU A C 1
ATOM 521 O O . GLU A 1 73 ? 1.265 -10.922 -0.120 1.00 96.06 73 GLU A O 1
ATOM 526 N N . PHE A 1 74 ? 2.600 -9.230 -0.763 1.00 95.06 74 PHE A N 1
ATOM 527 C CA . PHE A 1 74 ? 2.651 -9.591 -2.174 1.00 95.06 74 PHE A CA 1
ATOM 528 C C . PHE A 1 74 ? 4.097 -9.694 -2.641 1.00 95.06 74 PHE A C 1
ATOM 530 O O . PHE A 1 74 ? 4.945 -8.857 -2.326 1.00 95.06 74 PHE A O 1
ATOM 537 N N . SER A 1 75 ? 4.344 -10.712 -3.458 1.00 93.88 75 SER A N 1
ATOM 538 C CA . SER A 1 75 ? 5.592 -10.922 -4.177 1.00 93.88 75 SER A CA 1
ATOM 539 C C . SER A 1 75 ? 5.248 -11.189 -5.636 1.00 93.88 75 SER A C 1
ATOM 541 O O . SER A 1 75 ? 4.658 -12.222 -5.950 1.00 93.88 75 SER A O 1
ATOM 543 N N . ILE A 1 76 ? 5.582 -10.253 -6.520 1.00 91.31 76 ILE A N 1
ATOM 544 C CA . ILE A 1 76 ? 5.290 -10.341 -7.950 1.00 91.31 76 ILE A CA 1
ATOM 545 C C . ILE A 1 76 ? 6.544 -10.812 -8.673 1.00 91.31 76 ILE A C 1
ATOM 547 O O . ILE A 1 76 ? 7.501 -10.058 -8.851 1.00 91.31 76 ILE A O 1
ATOM 551 N N . THR A 1 77 ? 6.536 -12.065 -9.110 1.00 86.25 77 THR A N 1
ATOM 552 C CA . THR A 1 77 ? 7.606 -12.651 -9.916 1.00 86.25 77 THR A CA 1
ATOM 553 C C . THR A 1 77 ? 7.201 -12.745 -11.376 1.00 86.25 77 THR A C 1
ATOM 555 O O . THR A 1 77 ? 6.241 -13.424 -11.730 1.00 86.25 77 THR A O 1
ATOM 558 N N . GLY A 1 78 ? 8.010 -12.118 -12.230 1.00 69.31 78 GLY A N 1
ATOM 559 C CA . GLY A 1 78 ? 7.908 -12.254 -13.673 1.00 69.31 78 GLY A CA 1
ATOM 560 C C . GLY A 1 78 ? 6.637 -11.669 -14.285 1.00 69.31 78 GLY A C 1
ATOM 561 O O . GLY A 1 78 ? 5.780 -11.073 -13.634 1.00 69.31 78 GLY A O 1
ATOM 562 N N . GLY A 1 79 ? 6.567 -11.855 -15.594 1.00 59.12 79 GLY A N 1
ATOM 563 C CA . GLY A 1 79 ? 5.457 -11.520 -16.456 1.00 59.12 79 GLY A CA 1
ATOM 564 C C . GLY A 1 79 ? 5.710 -12.197 -17.809 1.00 59.12 79 GLY A C 1
ATOM 565 O O . GLY A 1 79 ? 6.859 -12.277 -18.252 1.00 59.12 79 GLY A O 1
ATOM 566 N N . PHE A 1 80 ? 4.678 -12.804 -18.402 1.00 56.94 80 PHE A N 1
ATOM 567 C CA . PHE A 1 80 ? 4.833 -13.578 -19.635 1.00 56.94 80 PHE A CA 1
ATOM 568 C C . PHE A 1 80 ? 5.332 -12.685 -20.776 1.00 56.94 80 PHE A C 1
ATOM 570 O O . PHE A 1 80 ? 4.641 -11.752 -21.188 1.00 56.94 80 PHE A O 1
ATOM 577 N N . ILE A 1 81 ? 6.509 -13.022 -21.308 1.00 51.16 81 ILE A N 1
ATOM 578 C CA . ILE A 1 81 ? 6.937 -12.602 -22.641 1.00 51.16 81 ILE A CA 1
ATOM 579 C C . ILE A 1 81 ? 6.126 -13.476 -23.607 1.00 51.16 81 ILE A C 1
ATOM 581 O O . ILE A 1 81 ? 6.389 -14.675 -23.704 1.00 51.16 81 ILE A O 1
ATOM 585 N N . LEU A 1 82 ? 5.075 -12.918 -24.210 1.00 47.00 82 LEU A N 1
ATOM 586 C CA . LEU A 1 82 ? 4.421 -13.520 -25.376 1.00 47.00 82 LEU A CA 1
ATOM 587 C C . LEU A 1 82 ? 5.131 -13.048 -26.644 1.00 47.00 82 LEU A C 1
ATOM 589 O O . LEU A 1 82 ? 5.455 -11.839 -26.705 1.00 47.00 82 LEU A O 1
#

Secondary structure (DSSP, 8-state):
------------------EEEEEEE--SSS-EEEE-SS-EEEE-TT-EEEEEEETT-EEEEEESS-SS--EEEEE-------

pLDDT: mean 84.32, std 17.23, range [39.44, 98.56]

Foldseek 3Di:
DDDDDDDDDDDDDDPDFDWDKDKAFACDQAWFFKDWPPDTDIAGHRGIDIDTHGAQDWTWIFTDDDPDTDIDTDGHHDDDPD

Organism: NCBI:txid53985

Radius of gyration: 21.97 Å; chains: 1; bounding box: 40×22×78 Å